Protein AF-A0A357CGA5-F1 (afdb_monomer_lite)

Secondary structure (DSSP, 8-state):
----------PPPPEEEEEES--HHHHHHHHHTT-EEEEEES---HHHHHH-SEEEEPSS-TTT--------

Structure (mmCIF, N/CA/C/O backbone):
data_AF-A0A357CGA5-F1
#
_entry.id   AF-A0A357CGA5-F1
#
loop_
_atom_site.group_PDB
_atom_site.id
_atom_site.type_symbol
_atom_site.label_atom_id
_atom_site.label_alt_id
_atom_site.label_comp_id
_atom_site.label_asym_id
_atom_site.label_entity_id
_atom_site.label_seq_id
_atom_site.pdbx_PDB_ins_code
_atom_site.Cartn_x
_atom_site.Cartn_y
_atom_site.Cartn_z
_atom_site.occupancy
_atom_site.B_iso_or_equiv
_atom_site.auth_seq_id
_atom_site.auth_comp_id
_atom_site.auth_asym_id
_atom_site.auth_atom_id
_atom_site.pdbx_PDB_model_num
ATOM 1 N N . MET A 1 1 ? -34.110 26.129 20.960 1.00 51.16 1 MET A N 1
ATOM 2 C CA . MET A 1 1 ? -33.409 24.954 21.519 1.00 51.16 1 MET A CA 1
ATOM 3 C C . MET A 1 1 ? -33.029 24.036 20.367 1.00 51.16 1 MET A C 1
ATOM 5 O O . MET A 1 1 ? -33.926 23.575 19.679 1.00 51.16 1 MET A O 1
ATOM 9 N N . LEU A 1 2 ? -31.736 23.836 20.101 1.00 53.47 2 LEU A N 1
ATOM 10 C CA . LEU A 1 2 ? -31.259 22.871 19.104 1.00 53.47 2 LEU A CA 1
ATOM 11 C C . LEU A 1 2 ? -31.126 21.507 19.784 1.00 53.47 2 LEU A C 1
ATOM 13 O O . LEU A 1 2 ? -30.273 21.328 20.650 1.00 53.47 2 LEU A O 1
ATOM 17 N N . THR A 1 3 ? -31.991 20.565 19.420 1.00 61.12 3 THR A N 1
ATOM 18 C CA . THR A 1 3 ? -31.914 19.179 19.884 1.00 61.12 3 THR A CA 1
ATOM 19 C C . THR A 1 3 ? -30.687 18.526 19.251 1.00 61.12 3 THR A C 1
ATOM 21 O O . THR A 1 3 ? -30.654 18.289 18.045 1.00 61.12 3 THR A O 1
ATOM 24 N N . LEU A 1 4 ? -29.654 18.259 20.053 1.00 62.12 4 LEU A N 1
ATOM 25 C CA . LEU A 1 4 ? -28.522 17.430 19.646 1.00 62.12 4 LEU A CA 1
ATOM 26 C C . LEU A 1 4 ? -29.039 16.008 19.411 1.00 62.12 4 LEU A C 1
ATOM 28 O O . LEU A 1 4 ? -29.371 15.299 20.360 1.00 62.12 4 LEU A O 1
ATOM 32 N N . LEU A 1 5 ? -29.135 15.596 18.146 1.00 68.75 5 LEU A N 1
ATOM 33 C CA . LEU A 1 5 ? -29.366 14.194 17.815 1.00 68.75 5 LEU A CA 1
ATOM 34 C C . LEU A 1 5 ? -28.195 13.353 18.348 1.00 68.75 5 LEU A C 1
ATOM 36 O O . LEU A 1 5 ? -27.047 13.812 18.293 1.00 68.75 5 LEU A O 1
ATOM 40 N N . PRO A 1 6 ? -28.448 12.123 18.830 1.00 61.12 6 PRO A N 1
ATOM 41 C CA . PRO A 1 6 ? -27.383 11.214 19.214 1.00 61.12 6 PRO A CA 1
ATOM 42 C C . PRO A 1 6 ? -26.447 11.030 18.023 1.00 61.12 6 PRO A C 1
ATOM 44 O O . PRO A 1 6 ? -26.858 10.578 16.951 1.00 61.12 6 PRO A O 1
ATOM 47 N N . ARG A 1 7 ? -25.175 11.398 18.194 1.00 57.66 7 ARG A N 1
ATOM 48 C CA . ARG A 1 7 ? -24.137 11.060 17.225 1.00 57.66 7 ARG A CA 1
ATOM 49 C C . ARG A 1 7 ? -24.080 9.536 17.209 1.00 57.66 7 ARG A C 1
ATOM 51 O O . ARG A 1 7 ? -23.698 8.938 18.211 1.00 57.66 7 ARG A O 1
ATOM 58 N N . SER A 1 8 ? -24.521 8.914 16.113 1.00 64.81 8 SER A N 1
ATOM 59 C CA . SER A 1 8 ? -24.308 7.478 15.911 1.00 64.81 8 SER A CA 1
ATOM 60 C C . SER A 1 8 ? -22.836 7.187 16.198 1.00 64.81 8 SER A C 1
ATOM 62 O O . SER A 1 8 ? -21.980 7.963 15.757 1.00 64.81 8 SER A O 1
ATOM 64 N N . SER A 1 9 ? -22.554 6.145 16.991 1.00 64.44 9 SER A N 1
ATOM 65 C CA . SER A 1 9 ? -21.188 5.710 17.312 1.00 64.44 9 SER A CA 1
ATOM 66 C C . SER A 1 9 ? -20.311 5.820 16.068 1.00 64.44 9 SER A C 1
ATOM 68 O O . SER A 1 9 ? -20.793 5.435 14.997 1.00 64.44 9 SER A O 1
ATOM 70 N N . PRO A 1 10 ? -19.075 6.351 16.155 1.00 63.25 10 PRO A N 1
ATOM 71 C CA . PRO A 1 10 ? -18.241 6.503 14.974 1.00 63.25 10 PRO A CA 1
ATOM 72 C C . PRO A 1 10 ? -18.146 5.142 14.288 1.00 63.25 10 PRO A C 1
ATOM 74 O O . PRO A 1 10 ? -17.619 4.184 14.858 1.00 63.25 10 PRO A O 1
ATOM 77 N N . ALA A 1 11 ? -18.743 5.043 13.097 1.00 70.75 11 ALA A N 1
ATOM 78 C CA . ALA A 1 11 ? -18.675 3.835 12.303 1.00 70.75 11 ALA A CA 1
ATOM 79 C C . ALA A 1 11 ? -17.192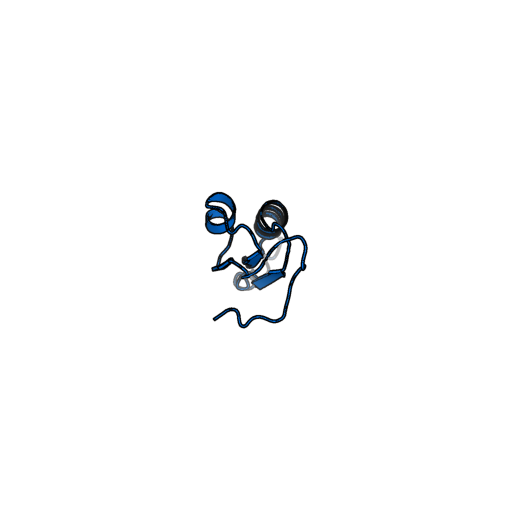 3.517 12.110 1.00 70.75 11 ALA A C 1
ATOM 81 O O . ALA A 1 11 ? -16.389 4.414 11.829 1.00 70.75 11 ALA A O 1
ATOM 82 N N . LYS A 1 12 ? -16.813 2.254 12.319 1.00 75.75 12 LYS A N 1
ATOM 83 C CA . LYS A 1 12 ? -15.437 1.807 12.091 1.00 75.75 12 LYS A CA 1
ATOM 84 C C . LYS A 1 12 ? -15.007 2.282 10.694 1.00 75.75 12 LYS A C 1
ATOM 86 O O . LYS A 1 12 ? -15.786 2.090 9.758 1.00 75.75 12 LYS A O 1
ATOM 91 N N . PRO A 1 13 ? -13.818 2.898 10.540 1.00 80.12 13 PRO A N 1
ATOM 92 C CA . PRO A 1 13 ? -13.403 3.441 9.254 1.00 80.12 13 PRO A CA 1
ATOM 93 C C . PRO A 1 13 ? -13.443 2.338 8.198 1.00 80.12 13 PRO A C 1
ATOM 95 O O . PRO A 1 13 ? -12.913 1.241 8.418 1.00 80.12 13 PRO A O 1
ATOM 98 N N . ALA A 1 14 ? -14.114 2.621 7.081 1.00 92.62 14 ALA A N 1
ATOM 99 C CA . ALA A 1 14 ? -14.287 1.662 6.003 1.00 92.62 14 ALA A CA 1
ATOM 100 C C . ALA A 1 14 ? -12.923 1.312 5.393 1.00 92.62 14 ALA A C 1
ATOM 102 O O . ALA A 1 14 ? -12.098 2.191 5.123 1.00 92.62 14 ALA A O 1
ATOM 103 N N . SER A 1 15 ? -12.679 0.017 5.196 1.00 95.44 15 SER A N 1
ATOM 104 C CA . SER A 1 15 ? -11.450 -0.462 4.564 1.00 95.44 15 SER A CA 1
ATOM 105 C C . SER A 1 15 ? -11.495 -0.243 3.052 1.00 95.44 15 SER A C 1
ATOM 107 O O . SER A 1 15 ? -12.523 -0.492 2.425 1.00 95.44 15 SER A O 1
ATOM 109 N N . LEU A 1 16 ? -10.368 0.166 2.464 1.00 96.88 16 LEU A N 1
ATOM 110 C CA . LEU A 1 16 ? -10.197 0.337 1.018 1.00 96.88 16 LEU A CA 1
ATOM 111 C C . LEU A 1 16 ? -8.991 -0.478 0.543 1.00 96.88 16 LEU A C 1
ATOM 113 O O . LEU A 1 16 ? -7.873 -0.198 0.971 1.00 96.88 16 LEU A O 1
ATOM 117 N N . LEU A 1 17 ? -9.203 -1.449 -0.350 1.00 97.12 17 LEU A N 1
ATOM 118 C CA . LEU A 1 17 ? -8.109 -2.158 -1.017 1.00 97.12 17 LEU A CA 1
ATOM 119 C C . LEU A 1 17 ? -7.567 -1.316 -2.178 1.00 97.12 17 LEU A C 1
ATOM 121 O O . LEU A 1 17 ? -8.315 -0.934 -3.076 1.00 97.12 17 LEU A O 1
ATOM 125 N N . ILE A 1 18 ? -6.262 -1.061 -2.167 1.00 97.56 18 ILE A N 1
ATOM 126 C CA . ILE A 1 18 ? -5.529 -0.347 -3.212 1.00 97.56 18 ILE A CA 1
ATOM 127 C C . ILE A 1 18 ? -4.531 -1.325 -3.833 1.00 97.56 18 ILE A C 1
ATOM 129 O O . ILE A 1 18 ? -3.542 -1.679 -3.195 1.00 97.56 18 ILE A O 1
ATOM 133 N N . ALA A 1 19 ? -4.785 -1.735 -5.077 1.00 95.50 19 ALA A N 1
ATOM 134 C CA . ALA A 1 19 ? -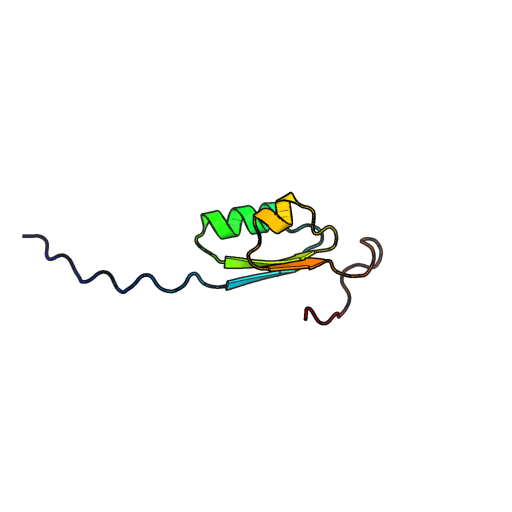3.846 -2.489 -5.904 1.00 95.50 19 ALA A CA 1
ATOM 135 C C . ALA A 1 19 ? -3.282 -1.557 -6.985 1.00 95.50 19 ALA A C 1
ATOM 137 O O . ALA A 1 19 ? -4.017 -1.117 -7.869 1.00 95.50 19 ALA A O 1
ATOM 138 N N . ALA A 1 20 ? -2.003 -1.198 -6.883 1.00 95.00 20 ALA A N 1
ATOM 139 C CA . ALA A 1 20 ? -1.393 -0.189 -7.746 1.00 95.00 20 ALA A CA 1
ATOM 140 C C . ALA A 1 20 ? 0.074 -0.508 -8.045 1.00 95.00 20 ALA A C 1
AT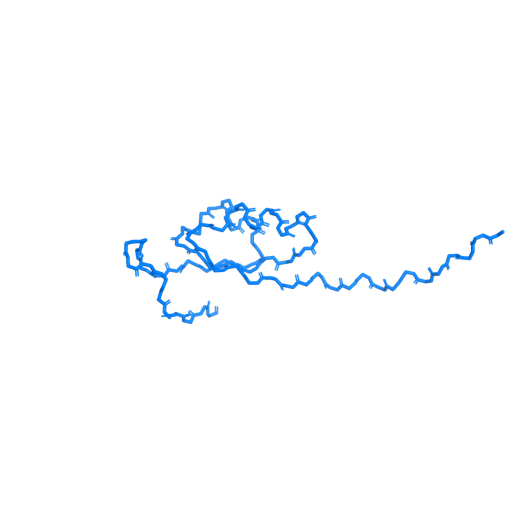OM 142 O O . ALA A 1 20 ? 0.709 -1.281 -7.338 1.00 95.00 20 ALA A O 1
ATOM 143 N N . ILE A 1 21 ? 0.649 0.141 -9.064 1.00 94.50 21 ILE A N 1
ATOM 144 C CA . ILE A 1 21 ? 2.103 0.090 -9.272 1.00 94.50 21 ILE A CA 1
ATOM 145 C C . ILE A 1 21 ? 2.831 0.737 -8.083 1.00 94.50 21 ILE A C 1
ATOM 147 O O . ILE A 1 21 ? 3.759 0.145 -7.540 1.00 94.50 21 ILE A O 1
ATOM 151 N N . SER A 1 22 ? 2.371 1.917 -7.656 1.00 95.19 22 SER A N 1
ATOM 152 C CA . SER A 1 22 ? 2.789 2.616 -6.436 1.00 95.19 22 SER A CA 1
ATOM 153 C C . SER A 1 22 ? 1.552 3.202 -5.759 1.00 95.19 22 SER A C 1
ATOM 155 O O . SER A 1 22 ? 0.788 3.936 -6.389 1.00 95.19 22 SER A O 1
ATOM 157 N N . ALA A 1 23 ? 1.329 2.875 -4.488 1.00 97.44 23 ALA A N 1
ATOM 158 C CA . ALA A 1 23 ? 0.105 3.237 -3.778 1.00 97.44 23 ALA A CA 1
ATOM 159 C C . ALA A 1 23 ? 0.241 4.473 -2.880 1.00 97.44 23 ALA A C 1
ATOM 161 O O . ALA A 1 23 ? -0.762 4.946 -2.346 1.00 97.44 23 ALA A O 1
ATOM 162 N N . ARG A 1 24 ? 1.446 5.029 -2.712 1.00 98.06 24 ARG A N 1
ATOM 163 C CA . ARG A 1 24 ? 1.751 6.070 -1.714 1.00 98.06 24 ARG A CA 1
ATOM 164 C C . ARG A 1 24 ? 0.758 7.238 -1.689 1.00 98.06 24 ARG A C 1
ATOM 166 O O . ARG A 1 24 ? 0.188 7.554 -0.646 1.00 98.06 24 ARG A O 1
ATOM 173 N N . ALA A 1 25 ? 0.524 7.873 -2.838 1.00 98.25 25 ALA A N 1
ATOM 174 C CA . ALA A 1 25 ? -0.379 9.023 -2.932 1.00 98.25 25 ALA A CA 1
ATOM 175 C C . ALA A 1 25 ? -1.853 8.636 -2.705 1.00 98.25 25 ALA A C 1
ATOM 177 O O . ALA A 1 25 ? -2.605 9.391 -2.082 1.00 98.25 25 ALA A O 1
ATOM 178 N N . LEU A 1 26 ? -2.251 7.443 -3.160 1.00 98.06 26 LEU A N 1
ATOM 179 C CA . LEU A 1 26 ? -3.597 6.898 -2.972 1.00 98.06 26 LEU A CA 1
ATOM 180 C C . LEU A 1 26 ? -3.859 6.601 -1.490 1.00 98.06 26 LEU A C 1
ATOM 182 O O . LEU A 1 26 ? -4.898 6.997 -0.967 1.00 98.06 26 LEU A O 1
ATOM 186 N N . ALA A 1 27 ? -2.896 5.991 -0.791 1.00 98.31 27 ALA A N 1
ATOM 187 C CA . ALA A 1 27 ? -2.976 5.723 0.643 1.00 98.31 27 ALA A CA 1
ATOM 188 C C . ALA A 1 27 ? -3.085 7.027 1.451 1.00 98.31 27 ALA A C 1
ATOM 190 O O . ALA A 1 27 ? -3.971 7.156 2.296 1.00 98.31 27 ALA A O 1
ATOM 191 N N . ALA A 1 28 ? -2.266 8.036 1.131 1.00 98.25 28 ALA A N 1
ATOM 192 C CA . ALA A 1 28 ? -2.360 9.356 1.756 1.00 98.25 28 ALA A CA 1
ATOM 193 C C . ALA A 1 28 ? -3.736 10.010 1.534 1.00 98.25 28 ALA A C 1
ATOM 195 O O . ALA A 1 28 ? -4.285 10.636 2.441 1.00 98.25 28 ALA A O 1
ATOM 196 N N . SER A 1 29 ? -4.316 9.863 0.339 1.00 98.44 29 SER A N 1
ATOM 197 C CA . SER A 1 29 ? -5.656 10.377 0.046 1.00 98.44 29 SER A CA 1
ATOM 198 C C . SER A 1 29 ? -6.754 9.625 0.796 1.00 98.44 29 SER A C 1
ATOM 200 O O . SER A 1 29 ? -7.671 10.255 1.318 1.00 98.44 29 SER A O 1
ATOM 202 N N . ALA A 1 30 ? -6.647 8.299 0.896 1.00 97.31 30 ALA A N 1
ATOM 203 C CA . ALA A 1 30 ? -7.588 7.469 1.641 1.00 97.31 30 ALA A CA 1
ATOM 204 C C . ALA A 1 30 ? -7.634 7.865 3.124 1.00 97.31 30 ALA A C 1
ATOM 206 O O . ALA A 1 30 ? -8.718 8.025 3.680 1.00 97.31 30 ALA A O 1
ATOM 207 N N . ILE A 1 31 ? -6.475 8.120 3.737 1.00 97.12 31 ILE A N 1
ATOM 208 C CA . ILE A 1 31 ? -6.392 8.593 5.127 1.00 97.12 31 ILE A CA 1
ATOM 209 C C . ILE A 1 31 ? -7.110 9.934 5.297 1.00 97.12 31 ILE A C 1
ATOM 211 O O . ILE A 1 31 ? -7.904 10.087 6.222 1.00 97.12 31 ILE A O 1
ATOM 215 N N . ARG A 1 32 ? -6.885 10.897 4.390 1.00 97.06 32 ARG A N 1
ATOM 216 C CA . ARG A 1 32 ? -7.587 12.195 4.434 1.00 97.06 32 ARG A CA 1
ATOM 217 C C . ARG A 1 32 ? -9.104 12.052 4.287 1.00 97.06 32 ARG A C 1
ATOM 219 O O . ARG A 1 32 ? -9.836 12.865 4.836 1.00 97.06 32 ARG A O 1
ATOM 226 N N . ALA A 1 33 ? -9.565 11.022 3.581 1.00 95.81 33 ALA A N 1
ATOM 227 C CA . ALA A 1 33 ? -10.980 10.687 3.441 1.00 95.81 33 ALA A CA 1
ATOM 228 C C . ALA A 1 33 ? -11.554 9.896 4.638 1.00 95.81 33 ALA A C 1
ATOM 230 O O . ALA A 1 33 ? -12.722 9.518 4.610 1.00 95.81 33 ALA A O 1
ATOM 231 N N . GLY A 1 34 ? -10.759 9.618 5.679 1.00 95.25 34 GLY A N 1
ATOM 232 C CA . GLY A 1 34 ? -11.188 8.822 6.834 1.00 95.25 34 GLY A CA 1
ATOM 233 C C . GLY A 1 34 ? -11.320 7.322 6.545 1.00 95.25 34 GLY A C 1
ATOM 234 O O . 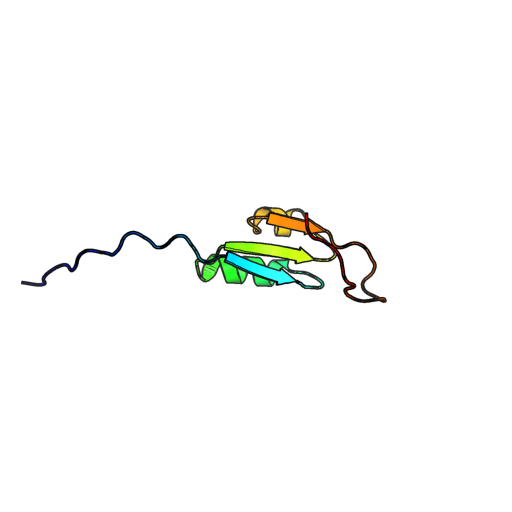GLY A 1 34 ? -11.981 6.603 7.294 1.00 95.25 34 GLY A O 1
ATOM 235 N N . LEU A 1 35 ? -10.708 6.842 5.460 1.00 96.12 35 LEU A N 1
ATOM 236 C CA . LEU A 1 35 ? -10.686 5.432 5.079 1.00 96.12 35 LEU A CA 1
ATOM 237 C C . LEU A 1 35 ? -9.462 4.724 5.655 1.00 96.12 35 LEU A C 1
ATOM 239 O O . LEU A 1 35 ? -8.459 5.336 6.027 1.00 96.12 35 LEU A O 1
ATOM 243 N N . LYS A 1 36 ? -9.541 3.397 5.682 1.00 96.88 36 LYS A N 1
ATOM 244 C CA . LYS A 1 36 ? -8.498 2.513 6.189 1.00 96.88 36 LYS A CA 1
ATOM 245 C C . LYS A 1 36 ? -7.830 1.758 5.025 1.00 96.88 36 LYS A C 1
ATOM 247 O O . LYS A 1 36 ? -8.351 0.725 4.600 1.00 96.88 36 LYS A O 1
ATOM 252 N N . PRO A 1 37 ? -6.716 2.265 4.465 1.00 97.94 37 PRO A N 1
ATOM 253 C CA . PRO A 1 37 ? -6.106 1.683 3.271 1.00 97.94 37 PRO A CA 1
ATOM 254 C C . PRO A 1 37 ? -5.434 0.332 3.554 1.00 97.94 37 PRO A C 1
ATOM 256 O O . PRO A 1 37 ? -4.610 0.216 4.459 1.00 97.94 37 PRO A O 1
ATOM 259 N N . LEU A 1 38 ? -5.754 -0.674 2.743 1.00 97.81 38 LEU A N 1
ATOM 260 C CA . LEU A 1 38 ? -5.042 -1.946 2.612 1.00 97.81 38 LE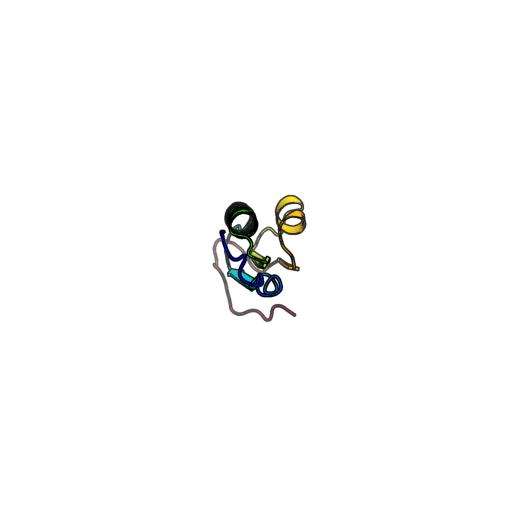U A CA 1
ATOM 261 C C . LEU A 1 38 ? -4.316 -1.904 1.266 1.00 97.81 38 LEU A C 1
ATOM 263 O O . LEU A 1 38 ? -4.958 -1.714 0.236 1.00 97.81 38 LEU A O 1
ATOM 267 N N . VAL A 1 39 ? -2.995 -2.018 1.261 1.00 98.00 39 VAL A N 1
ATOM 268 C CA . VAL A 1 39 ? -2.170 -1.732 0.083 1.00 98.00 39 VAL A CA 1
ATOM 269 C C . VAL A 1 39 ? -1.517 -2.998 -0.450 1.00 98.00 39 VAL A C 1
ATOM 271 O O . VAL A 1 39 ? -0.899 -3.749 0.300 1.00 98.00 39 VAL A O 1
ATOM 274 N N . ALA A 1 40 ? -1.603 -3.185 -1.763 1.00 96.81 40 ALA A N 1
ATOM 275 C CA . ALA A 1 40 ? -0.779 -4.106 -2.524 1.00 96.81 40 ALA A CA 1
ATOM 276 C C . ALA A 1 40 ? -0.103 -3.336 -3.669 1.00 96.81 40 ALA A C 1
ATOM 278 O O . ALA A 1 40 ? -0.775 -2.879 -4.595 1.00 96.81 40 ALA A O 1
ATOM 279 N N . ASP A 1 41 ? 1.217 -3.159 -3.602 1.00 96.00 41 ASP A N 1
ATOM 280 C CA . ASP A 1 41 ? 1.979 -2.491 -4.661 1.00 96.00 41 ASP A CA 1
ATOM 281 C C . ASP A 1 41 ? 3.377 -3.099 -4.867 1.00 96.00 41 ASP A C 1
ATOM 283 O O . ASP A 1 41 ? 3.806 -3.980 -4.119 1.00 96.00 41 ASP A O 1
ATOM 287 N N . PHE A 1 42 ? 4.081 -2.690 -5.928 1.00 96.06 42 PHE A N 1
ATOM 288 C CA . PHE A 1 42 ? 5.386 -3.273 -6.276 1.00 96.06 42 PHE A CA 1
ATOM 289 C C . PHE A 1 42 ? 6.542 -2.776 -5.411 1.00 96.06 42 PHE A C 1
ATOM 291 O O . PHE A 1 42 ? 7.584 -3.432 -5.345 1.00 96.06 42 PHE A O 1
ATOM 298 N N . PHE A 1 43 ? 6.395 -1.625 -4.765 1.00 94.56 43 PHE A N 1
ATOM 299 C CA . PHE A 1 43 ? 7.484 -1.001 -4.019 1.00 94.56 43 PHE A CA 1
ATOM 300 C C . PHE A 1 43 ? 7.427 -1.412 -2.552 1.00 94.56 43 PHE A C 1
ATOM 302 O O . PHE A 1 43 ? 8.386 -1.987 -2.019 1.00 94.56 43 PHE A O 1
ATOM 309 N N . ALA A 1 44 ? 6.260 -1.201 -1.942 1.00 95.06 44 ALA A N 1
ATOM 310 C CA . ALA A 1 44 ? 6.000 -1.278 -0.520 1.00 95.06 44 ALA A CA 1
ATOM 311 C C . ALA A 1 44 ? 7.078 -0.516 0.253 1.00 95.06 44 ALA A C 1
ATOM 313 O O . ALA A 1 44 ? 7.690 -1.059 1.169 1.00 95.06 44 ALA A O 1
ATOM 314 N N . ASP A 1 45 ? 7.383 0.718 -0.137 1.00 96.88 45 ASP A N 1
ATOM 315 C CA . ASP A 1 45 ? 8.415 1.507 0.537 1.00 96.88 45 ASP A CA 1
ATOM 316 C C . ASP A 1 45 ? 7.990 1.877 1.967 1.00 96.88 45 ASP A C 1
ATOM 318 O O . ASP A 1 45 ? 6.826 1.732 2.358 1.00 96.88 45 ASP A O 1
ATOM 322 N N . ALA A 1 46 ? 8.952 2.305 2.789 1.00 97.81 46 ALA A N 1
ATOM 323 C CA . ALA A 1 46 ? 8.723 2.578 4.209 1.00 97.81 46 ALA A CA 1
ATOM 324 C C . ALA A 1 46 ? 7.623 3.628 4.440 1.00 97.81 46 ALA A C 1
ATOM 326 O O . ALA A 1 46 ? 6.808 3.480 5.348 1.00 97.81 46 ALA A O 1
ATOM 327 N N . ASP A 1 47 ? 7.555 4.646 3.585 1.00 97.00 47 ASP A N 1
ATOM 328 C CA . ASP A 1 47 ? 6.518 5.674 3.633 1.00 97.00 47 ASP A CA 1
ATOM 329 C C . ASP A 1 47 ? 5.121 5.123 3.293 1.00 97.00 47 ASP A C 1
ATOM 331 O O . ASP A 1 47 ? 4.136 5.468 3.942 1.00 97.00 47 ASP A O 1
ATOM 335 N N . THR A 1 48 ? 5.025 4.197 2.341 1.00 97.19 48 THR A N 1
ATOM 336 C CA . THR A 1 48 ? 3.778 3.511 1.987 1.00 97.19 48 THR A CA 1
ATOM 337 C C . THR A 1 48 ? 3.320 2.605 3.127 1.00 97.19 48 THR A C 1
AT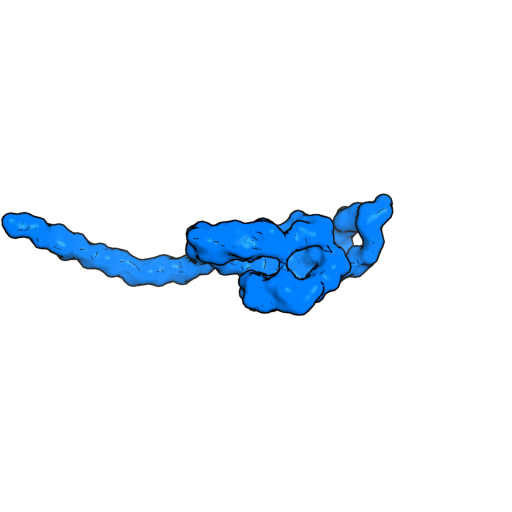OM 339 O O . THR A 1 48 ? 2.139 2.606 3.472 1.00 97.19 48 THR A O 1
ATOM 342 N N . ARG A 1 49 ? 4.247 1.884 3.773 1.00 97.56 49 ARG A N 1
ATOM 343 C CA . ARG A 1 49 ? 3.951 1.070 4.967 1.00 97.56 49 ARG A CA 1
ATOM 344 C C . ARG A 1 49 ? 3.525 1.913 6.166 1.00 97.56 49 ARG A C 1
ATOM 346 O O . ARG A 1 49 ? 2.698 1.453 6.939 1.00 97.56 49 ARG A O 1
ATOM 353 N N . ALA A 1 50 ? 4.061 3.125 6.313 1.00 97.56 50 ALA A N 1
ATOM 354 C CA . ALA A 1 50 ? 3.677 4.038 7.388 1.00 97.56 50 ALA A CA 1
ATOM 355 C C . ALA A 1 50 ? 2.247 4.584 7.223 1.00 97.56 50 ALA A C 1
ATOM 357 O O . ALA A 1 50 ? 1.592 4.902 8.213 1.00 97.56 50 ALA A O 1
ATOM 358 N N . LEU A 1 51 ? 1.758 4.693 5.983 1.00 97.19 51 LEU A N 1
ATOM 359 C CA . LEU A 1 51 ? 0.394 5.139 5.678 1.00 97.19 51 LEU A CA 1
ATOM 360 C C . LEU A 1 51 ? -0.618 3.981 5.692 1.00 97.19 51 LEU A C 1
ATOM 362 O O . LEU A 1 51 ? -1.753 4.134 6.141 1.00 97.19 51 LEU A O 1
ATOM 366 N N . ALA A 1 52 ? -0.242 2.826 5.150 1.00 97.31 52 ALA A N 1
ATOM 367 C CA . ALA A 1 52 ? -1.149 1.701 4.984 1.00 97.31 52 ALA A CA 1
ATOM 368 C C . ALA A 1 52 ? -1.486 1.030 6.323 1.00 97.31 52 ALA A C 1
ATOM 370 O O . ALA A 1 52 ? -0.619 0.812 7.163 1.00 97.31 52 ALA A O 1
ATOM 371 N N . HIS A 1 53 ? -2.739 0.610 6.500 1.00 97.00 53 HIS A N 1
ATOM 372 C CA . HIS A 1 53 ? -3.092 -0.247 7.629 1.00 97.00 53 HIS A CA 1
ATOM 373 C C . HIS A 1 53 ? -2.483 -1.649 7.506 1.00 97.00 53 HIS A C 1
ATOM 375 O O . HIS A 1 53 ? -2.112 -2.255 8.506 1.00 97.00 53 HIS A O 1
ATOM 381 N N . ALA A 1 54 ? -2.413 -2.164 6.282 1.00 96.75 54 ALA A N 1
ATOM 382 C CA . ALA A 1 54 ? -1.691 -3.375 5.925 1.00 96.75 54 ALA A CA 1
ATOM 383 C C . ALA A 1 54 ? -1.056 -3.154 4.553 1.00 96.75 54 ALA A C 1
ATOM 385 O O . ALA A 1 54 ? -1.665 -2.505 3.700 1.00 96.75 54 ALA A O 1
ATOM 386 N N . CYS A 1 55 ? 0.153 -3.666 4.345 1.00 97.06 55 CYS A N 1
ATOM 387 C CA . CYS A 1 55 ? 0.902 -3.468 3.111 1.00 97.06 55 CYS A CA 1
ATOM 388 C C . CYS A 1 55 ? 1.551 -4.781 2.673 1.00 97.06 55 CYS A C 1
ATOM 390 O O . CYS A 1 55 ? 2.360 -5.346 3.410 1.00 97.06 55 CYS A O 1
ATOM 392 N N . CYS A 1 56 ? 1.219 -5.231 1.467 1.00 96.31 56 CYS A N 1
ATOM 393 C CA . CYS A 1 56 ? 1.788 -6.415 0.843 1.00 96.31 56 CYS A CA 1
ATOM 394 C C . CYS A 1 56 ? 2.589 -6.008 -0.391 1.00 96.31 56 CYS A C 1
ATOM 396 O O . CYS A 1 56 ? 2.057 -5.422 -1.332 1.00 96.31 56 CYS A O 1
ATOM 398 N N . LYS A 1 57 ? 3.876 -6.364 -0.409 1.00 95.50 57 LYS A N 1
ATOM 399 C CA . LYS A 1 57 ? 4.704 -6.187 -1.600 1.00 95.50 57 LYS A CA 1
ATOM 400 C C . LYS A 1 57 ? 4.326 -7.233 -2.645 1.00 95.50 57 LYS A C 1
ATOM 402 O O . LYS A 1 57 ? 4.449 -8.437 -2.398 1.00 95.50 57 LYS A O 1
ATOM 407 N N . LEU A 1 58 ? 3.886 -6.778 -3.810 1.00 94.19 58 LEU A N 1
ATOM 408 C CA . LEU A 1 58 ? 3.601 -7.644 -4.945 1.00 94.19 58 LEU A CA 1
ATOM 409 C C . LEU A 1 58 ? 4.897 -8.236 -5.500 1.00 94.19 58 LEU A C 1
ATOM 411 O O . LEU A 1 58 ? 5.928 -7.568 -5.599 1.00 94.19 58 LEU A O 1
ATOM 415 N N . LYS A 1 59 ? 4.838 -9.516 -5.869 1.00 90.75 59 LYS A N 1
ATOM 416 C CA . LYS A 1 59 ? 5.907 -10.187 -6.606 1.00 90.75 59 LYS A CA 1
ATOM 417 C C . LYS A 1 59 ? 5.808 -9.803 -8.080 1.00 90.75 59 LYS A C 1
ATOM 419 O O . LYS A 1 59 ? 4.713 -9.701 -8.627 1.00 90.75 59 LYS A O 1
ATOM 424 N N . GLY A 1 60 ? 6.955 -9.677 -8.738 1.00 86.69 60 GLY A N 1
ATOM 425 C CA . GLY A 1 60 ? 7.037 -9.395 -10.169 1.00 86.69 60 GLY A CA 1
ATOM 426 C C . GLY A 1 60 ? 7.735 -8.078 -10.466 1.00 86.69 60 GLY A C 1
ATOM 427 O O . GLY A 1 60 ? 8.423 -7.518 -9.614 1.00 86.69 60 GLY A O 1
ATOM 428 N N . ASP A 1 61 ? 7.572 -7.623 -11.700 1.00 84.38 61 ASP A N 1
ATOM 429 C CA . ASP A 1 61 ? 8.185 -6.412 -12.218 1.00 84.38 61 ASP A CA 1
ATOM 430 C C . ASP A 1 61 ? 7.149 -5.554 -12.948 1.00 84.38 61 ASP A C 1
ATOM 432 O O . ASP A 1 61 ? 6.153 -6.043 -13.488 1.00 84.38 61 ASP A O 1
ATOM 436 N N . ILE A 1 62 ? 7.421 -4.254 -12.986 1.00 88.00 62 ILE A N 1
ATOM 437 C CA . ILE A 1 62 ? 6.573 -3.251 -13.636 1.00 88.00 62 ILE A CA 1
ATOM 438 C C . ILE A 1 62 ? 6.401 -3.493 -15.142 1.00 88.00 62 ILE A C 1
ATOM 440 O O . ILE A 1 62 ? 5.378 -3.102 -15.694 1.00 88.00 62 ILE A O 1
ATOM 444 N N . GLY A 1 63 ? 7.357 -4.154 -15.802 1.00 90.94 63 GLY A N 1
ATOM 445 C CA . GLY A 1 63 ? 7.292 -4.472 -17.229 1.00 90.94 63 GLY A CA 1
ATOM 446 C C . GLY A 1 63 ? 6.302 -5.590 -17.560 1.00 90.94 63 GLY A C 1
ATOM 447 O O . GLY A 1 63 ? 5.719 -5.592 -18.641 1.00 90.94 63 GLY A O 1
ATOM 448 N N . ARG A 1 64 ? 6.058 -6.522 -16.631 1.00 88.94 64 ARG A N 1
ATOM 449 C CA . ARG A 1 64 ? 5.060 -7.598 -16.787 1.00 88.94 64 ARG A CA 1
ATOM 450 C C . ARG A 1 64 ? 3.691 -7.263 -16.200 1.00 88.94 64 ARG A C 1
ATOM 452 O O . ARG A 1 64 ? 2.748 -8.022 -16.436 1.00 88.94 64 ARG A O 1
ATOM 459 N N . GLY A 1 65 ? 3.587 -6.161 -15.460 1.00 88.44 65 GLY A N 1
ATOM 460 C CA . GLY A 1 65 ? 2.359 -5.715 -14.812 1.00 88.44 65 GLY A CA 1
ATOM 461 C C . GLY A 1 65 ? 1.911 -6.616 -13.657 1.00 88.44 65 GLY A C 1
ATOM 462 O O . GLY A 1 65 ? 2.577 -7.581 -13.276 1.00 88.44 65 GLY A O 1
ATOM 463 N N . MET A 1 66 ? 0.760 -6.279 -13.070 1.00 90.75 66 MET A N 1
ATOM 464 C CA . MET A 1 66 ? 0.191 -7.045 -11.959 1.00 90.75 66 MET A CA 1
ATOM 465 C C . MET A 1 66 ? -0.325 -8.400 -12.446 1.00 90.75 66 MET A C 1
ATOM 467 O O . MET A 1 66 ? -1.097 -8.483 -13.400 1.00 90.75 66 MET A O 1
ATOM 471 N N . ARG A 1 67 ? 0.083 -9.466 -11.755 1.00 90.69 67 ARG A N 1
ATOM 472 C CA . ARG A 1 67 ? -0.418 -10.827 -11.964 1.00 90.69 67 ARG A CA 1
ATOM 473 C C . ARG A 1 67 ? -1.195 -11.290 -10.746 1.00 90.69 67 ARG A C 1
ATOM 475 O O . ARG A 1 67 ? -1.056 -10.734 -9.660 1.00 90.69 67 ARG A O 1
ATOM 482 N N . TRP A 1 68 ? -1.997 -12.331 -10.940 1.00 89.62 68 TRP A N 1
ATOM 483 C CA . TRP A 1 68 ? -2.700 -12.975 -9.842 1.00 89.62 68 TRP A CA 1
ATOM 484 C C . TRP A 1 68 ? -1.725 -13.401 -8.736 1.00 89.62 68 TRP A C 1
ATOM 486 O O . TRP A 1 68 ? -0.750 -14.110 -8.994 1.00 89.62 68 TRP A O 1
ATOM 496 N N . GLN A 1 69 ? -2.009 -12.973 -7.507 1.00 89.00 69 GLN A N 1
ATOM 497 C CA . GLN A 1 69 ? -1.252 -13.320 -6.313 1.00 89.00 69 GLN A CA 1
ATOM 498 C C . GLN A 1 69 ? -2.182 -13.291 -5.093 1.00 89.00 69 GLN A C 1
ATOM 500 O O . GLN A 1 69 ? -2.963 -12.358 -4.924 1.00 89.00 69 GLN A O 1
ATOM 505 N N . SER A 1 70 ? -2.063 -14.294 -4.218 1.00 90.75 70 SER A N 1
ATOM 506 C CA . SER A 1 70 ? -2.702 -14.262 -2.896 1.00 90.75 70 SER A CA 1
ATOM 507 C C . SER A 1 70 ? -1.966 -13.289 -1.969 1.00 90.75 70 SER A C 1
ATOM 509 O O . SER A 1 70 ? -0.732 -13.303 -1.924 1.00 90.75 70 SER A O 1
ATOM 511 N N . LEU A 1 71 ? -2.716 -12.451 -1.246 1.00 85.06 71 LEU A N 1
ATOM 512 C CA . LEU A 1 71 ? -2.168 -11.371 -0.415 1.00 85.06 71 LEU A CA 1
ATOM 513 C C . LEU A 1 71 ? -1.906 -11.749 1.048 1.00 85.06 71 LEU A C 1
ATOM 515 O O . LEU A 1 71 ? -1.211 -10.977 1.696 1.00 85.06 71 LEU A O 1
ATOM 519 N N . GLY A 1 72 ? -2.371 -12.921 1.500 1.00 72.25 72 GLY A N 1
ATOM 520 C CA . GLY A 1 72 ? -1.977 -13.549 2.773 1.00 72.25 72 GLY A CA 1
ATOM 521 C C . GLY A 1 72 ? -2.305 -12.737 4.014 1.00 72.25 72 GLY A C 1
ATOM 522 O O . GLY A 1 72 ? -1.400 -12.018 4.484 1.00 72.25 72 GLY A O 1
#

Sequence (72 aa):
MLTLLPRSSPAKPASLLIAAISARALAASAIRAGLKPLVADFFADADTRALAHACCKLKGDIGRGMRWQSLG

pLDDT: mean 89.03, std 12.83, range [51.16, 98.44]

Radius of gyration: 16.45 Å; chains: 1; bounding box: 42×39×39 Å

Foldseek 3Di:
DDDDDPDDDPDQAAEDEDEDQDCLVVLVVCVVVSHAYAYEHQPQDPSVVVSHPHYAHADDDPVVDHDDDDRD